Protein AF-A0A1Y3PM89-F1 (afdb_monomer)

Structure (mmCIF, N/CA/C/O backbone):
data_AF-A0A1Y3PM89-F1
#
_entry.id   AF-A0A1Y3PM89-F1
#
loop_
_atom_site.group_PDB
_atom_site.id
_atom_site.type_symbol
_atom_site.label_atom_id
_atom_site.label_alt_id
_atom_site.label_comp_id
_atom_site.label_asym_id
_atom_site.label_entity_id
_atom_site.label_seq_id
_atom_site.pdbx_PDB_ins_code
_atom_site.Cartn_x
_atom_site.Cartn_y
_atom_site.Cartn_z
_atom_site.occupancy
_atom_site.B_iso_or_equiv
_atom_site.auth_seq_id
_atom_site.auth_comp_id
_atom_site.auth_asym_id
_atom_site.auth_atom_id
_atom_site.pdbx_PDB_model_num
ATOM 1 N N . MET A 1 1 ? -5.607 -11.005 -16.676 1.00 76.69 1 MET A N 1
ATOM 2 C CA . MET A 1 1 ? -5.240 -10.895 -15.247 1.00 76.69 1 MET A CA 1
ATOM 3 C C . MET A 1 1 ? -6.189 -11.663 -14.331 1.00 76.69 1 MET A C 1
ATOM 5 O O . MET A 1 1 ? -5.697 -12.441 -13.527 1.00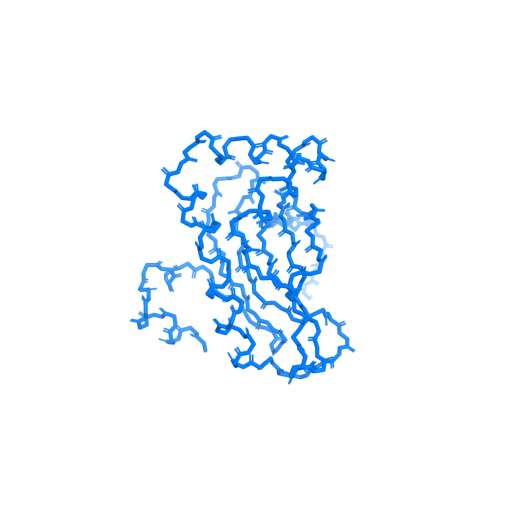 76.69 1 MET A O 1
ATOM 9 N N . GLU A 1 2 ? -7.510 -11.549 -14.489 1.00 82.50 2 GLU A N 1
ATOM 10 C CA . GLU A 1 2 ? -8.493 -12.267 -13.652 1.00 82.50 2 GLU A CA 1
ATOM 11 C C . GLU A 1 2 ? -8.265 -13.790 -13.572 1.00 82.50 2 GLU A C 1
ATOM 13 O O . GLU A 1 2 ? -8.219 -14.355 -12.482 1.00 82.50 2 GLU A O 1
ATOM 18 N N . LYS A 1 3 ? -8.006 -14.455 -14.710 1.00 86.19 3 LYS A N 1
ATOM 19 C CA . LYS A 1 3 ? -7.656 -15.889 -14.740 1.00 86.19 3 LYS A CA 1
ATOM 20 C C . LYS A 1 3 ? -6.451 -16.222 -13.846 1.00 86.19 3 LYS A C 1
ATOM 22 O O . LYS A 1 3 ? -6.480 -17.226 -13.146 1.00 86.19 3 LYS A O 1
ATOM 27 N N . LEU A 1 4 ? -5.417 -15.373 -13.838 1.00 84.94 4 LEU A N 1
ATOM 28 C CA . LEU A 1 4 ? -4.225 -15.564 -13.002 1.00 84.94 4 LEU A CA 1
ATOM 29 C C . LEU A 1 4 ? -4.544 -15.358 -11.519 1.00 84.94 4 LEU A C 1
ATOM 31 O O . LEU A 1 4 ? -4.092 -16.146 -10.694 1.00 84.94 4 LEU A O 1
ATOM 35 N N . LEU A 1 5 ? -5.353 -14.346 -11.183 1.00 86.06 5 LEU A N 1
ATOM 36 C CA . LEU A 1 5 ? -5.814 -14.128 -9.810 1.00 86.06 5 LEU A CA 1
ATOM 37 C C . LEU A 1 5 ? -6.614 -15.333 -9.307 1.00 86.06 5 LEU A C 1
ATOM 39 O O . LEU A 1 5 ? -6.371 -15.805 -8.202 1.00 86.06 5 LEU A O 1
ATOM 43 N N . ARG A 1 6 ? -7.502 -15.886 -10.140 1.00 89.62 6 ARG A N 1
ATOM 44 C CA . ARG A 1 6 ? -8.313 -17.063 -9.802 1.00 89.62 6 ARG A CA 1
ATOM 45 C C . ARG A 1 6 ? -7.470 -18.300 -9.500 1.00 89.62 6 ARG A C 1
ATOM 47 O O . ARG A 1 6 ? -7.853 -19.072 -8.631 1.00 89.62 6 ARG A O 1
ATOM 54 N N . LEU A 1 7 ? -6.325 -18.465 -10.166 1.00 91.06 7 LEU A N 1
ATOM 55 C CA . LEU A 1 7 ? -5.398 -19.572 -9.904 1.00 91.06 7 LEU A CA 1
ATOM 56 C C . LEU A 1 7 ? -4.704 -19.457 -8.541 1.00 91.06 7 LEU A C 1
ATOM 58 O O . LEU A 1 7 ? -4.479 -20.472 -7.892 1.00 91.06 7 LEU A O 1
ATOM 62 N N . VAL A 1 8 ? -4.357 -18.241 -8.107 1.00 88.19 8 VAL A N 1
ATOM 63 C CA . VAL A 1 8 ? -3.572 -18.026 -6.875 1.00 88.19 8 VAL A CA 1
ATOM 64 C C . VAL A 1 8 ? -4.426 -17.670 -5.657 1.00 88.19 8 VAL A C 1
ATOM 66 O O . VAL A 1 8 ? -4.003 -17.881 -4.525 1.00 88.19 8 VAL A O 1
ATOM 69 N N . SER A 1 9 ? -5.619 -17.117 -5.871 1.00 88.75 9 SER A N 1
ATOM 70 C CA . SER A 1 9 ? -6.582 -16.764 -4.830 1.00 88.75 9 SER A CA 1
ATOM 71 C C . SER A 1 9 ? -8.009 -16.779 -5.394 1.00 88.75 9 SER A C 1
ATOM 73 O O . SER A 1 9 ? -8.544 -15.739 -5.794 1.00 88.75 9 SER A O 1
ATOM 75 N N . PRO A 1 10 ? -8.671 -17.951 -5.403 1.00 87.81 10 PRO A N 1
ATOM 76 C CA . PRO A 1 10 ? -10.055 -18.071 -5.856 1.00 87.81 10 PRO A CA 1
ATOM 77 C C . PRO A 1 10 ? -11.020 -17.166 -5.083 1.00 87.81 10 PRO A C 1
ATOM 79 O O . PRO A 1 10 ? -11.990 -16.681 -5.652 1.00 87.81 10 PRO A O 1
ATOM 82 N N . LEU A 1 11 ? -10.756 -16.924 -3.793 1.00 87.25 11 LEU A N 1
ATOM 83 C CA . LEU A 1 11 ? -11.588 -16.058 -2.954 1.00 87.25 11 LEU A CA 1
ATOM 84 C C . LEU A 1 11 ? -11.473 -14.583 -3.347 1.00 87.25 11 LEU A C 1
ATOM 86 O O . LEU A 1 11 ? -12.495 -13.906 -3.411 1.00 87.25 11 LEU A O 1
ATOM 90 N N . ALA A 1 12 ? -10.262 -14.100 -3.645 1.00 84.69 12 ALA A N 1
ATOM 91 C CA . ALA A 1 12 ? -10.070 -12.733 -4.128 1.00 84.69 12 ALA A CA 1
ATOM 92 C C . ALA A 1 12 ? -10.612 -12.559 -5.554 1.00 84.69 12 ALA A C 1
ATOM 94 O O . ALA A 1 12 ? -11.163 -11.518 -5.874 1.00 84.69 12 ALA A O 1
ATOM 95 N N . ALA A 1 13 ? -10.524 -13.594 -6.394 1.00 84.94 13 ALA A N 1
ATOM 96 C CA . ALA A 1 13 ? -11.060 -13.563 -7.755 1.00 84.94 13 ALA A CA 1
ATOM 97 C C . ALA A 1 13 ? -12.595 -13.552 -7.833 1.00 84.94 13 ALA A C 1
ATOM 99 O O . ALA A 1 13 ? -13.136 -13.290 -8.900 1.00 84.94 13 ALA A O 1
ATOM 100 N N . LYS A 1 14 ? -13.294 -13.868 -6.734 1.00 85.81 14 LYS A N 1
ATOM 101 C CA . LYS A 1 14 ? -14.751 -13.679 -6.618 1.00 85.81 14 LYS A CA 1
ATOM 102 C C . LYS A 1 14 ? -15.137 -12.229 -6.314 1.00 85.81 14 LYS A C 1
ATOM 104 O O . LYS A 1 14 ? -16.321 -11.917 -6.329 1.00 85.81 14 LYS A O 1
ATOM 109 N N . GLN A 1 15 ? -14.161 -11.389 -5.980 1.00 86.12 15 GLN A N 1
ATOM 110 C CA . GLN A 1 15 ? -14.362 -9.971 -5.703 1.00 86.12 15 GLN A CA 1
ATOM 111 C C . GLN A 1 15 ? -14.219 -9.151 -6.994 1.00 86.12 15 GLN A C 1
ATOM 113 O O . GLN A 1 15 ? -13.929 -9.703 -8.059 1.00 86.12 15 GLN A O 1
ATOM 118 N N . GLY A 1 16 ? -14.398 -7.832 -6.908 1.00 80.25 16 GLY A N 1
ATOM 119 C CA . GLY A 1 16 ? -14.201 -6.947 -8.054 1.00 80.25 16 GLY A CA 1
ATOM 120 C C . GLY A 1 16 ? -12.731 -6.904 -8.475 1.00 80.25 16 GLY A C 1
ATOM 121 O O . GLY A 1 16 ? -11.850 -6.737 -7.635 1.00 80.25 16 GLY A O 1
ATOM 122 N N . MET A 1 17 ? -12.444 -7.038 -9.773 1.00 84.44 17 MET A N 1
ATOM 123 C CA . MET A 1 17 ? -11.110 -6.798 -10.330 1.00 84.44 17 MET A CA 1
ATOM 124 C C . MET A 1 17 ? -11.197 -5.831 -11.510 1.00 84.44 17 MET A C 1
ATOM 126 O O . MET A 1 17 ? -11.847 -6.128 -12.508 1.00 84.44 17 MET A O 1
ATOM 130 N N . GLY A 1 18 ? -10.477 -4.714 -11.420 1.00 83.38 18 GLY A N 1
ATOM 131 C CA . GLY A 1 18 ? -10.320 -3.742 -12.502 1.00 83.38 18 GLY A CA 1
ATOM 132 C C . GLY A 1 18 ? -8.883 -3.708 -13.017 1.00 83.38 18 GLY A C 1
ATOM 133 O O . GLY A 1 18 ? -7.939 -3.944 -12.265 1.00 83.38 18 GLY A O 1
ATOM 134 N N . SER A 1 19 ? -8.681 -3.418 -14.301 1.00 82.69 19 SER A N 1
ATOM 135 C CA . SER A 1 19 ? -7.352 -3.154 -14.865 1.00 82.69 19 SER A CA 1
ATOM 136 C C . SER A 1 19 ? -7.460 -2.210 -16.055 1.00 82.69 19 SER A C 1
ATOM 138 O O . SER A 1 19 ? -8.362 -2.356 -16.872 1.00 82.69 19 SER A O 1
ATOM 140 N N . ASN A 1 20 ? -6.536 -1.255 -16.153 1.00 71.31 20 ASN A N 1
ATOM 141 C CA . ASN A 1 20 ? -6.560 -0.188 -17.155 1.00 71.31 20 ASN A CA 1
ATOM 142 C C . ASN A 1 20 ? -5.192 0.014 -17.833 1.00 71.31 20 ASN A C 1
ATOM 144 O O . ASN A 1 20 ? -4.717 1.138 -17.945 1.00 71.31 20 ASN A O 1
ATOM 148 N N . GLY A 1 21 ? -4.530 -1.073 -18.255 1.00 73.19 21 GLY A N 1
ATOM 149 C CA . GLY A 1 21 ? -3.237 -1.065 -18.973 1.00 73.19 21 GLY A CA 1
ATOM 150 C C . GLY A 1 21 ? -2.028 -0.652 -18.119 1.00 73.19 21 GLY A C 1
ATOM 151 O O . GLY A 1 21 ? -0.992 -1.310 -18.131 1.00 73.19 21 GLY A O 1
ATOM 152 N N . ILE A 1 22 ? -2.188 0.377 -17.293 1.00 80.88 22 ILE A N 1
ATOM 153 C CA . ILE A 1 22 ? -1.168 0.988 -16.438 1.00 80.88 22 ILE A CA 1
ATOM 154 C C . ILE A 1 22 ? -1.170 0.416 -15.016 1.00 80.88 22 ILE A C 1
ATOM 156 O O . ILE A 1 22 ? -0.257 0.683 -14.234 1.00 80.88 22 ILE A O 1
ATOM 160 N N . GLY A 1 23 ? -2.184 -0.381 -14.681 1.00 86.38 23 GLY A N 1
ATOM 161 C CA . GLY A 1 23 ? -2.356 -0.957 -13.360 1.00 86.38 23 GLY A CA 1
ATOM 162 C C . GLY A 1 23 ? -3.525 -1.927 -13.256 1.00 86.38 23 GLY A C 1
ATOM 163 O O . GLY A 1 23 ? -4.197 -2.267 -14.239 1.00 86.38 23 GLY A O 1
ATOM 164 N N . TYR A 1 24 ? -3.750 -2.392 -12.034 1.00 88.81 24 TYR A N 1
ATOM 165 C CA . TYR A 1 24 ? -4.929 -3.159 -11.660 1.00 88.81 24 TYR A CA 1
ATOM 166 C C . TYR A 1 24 ? -5.326 -2.873 -10.211 1.00 88.81 24 TYR A C 1
ATOM 168 O O . TYR A 1 24 ? -4.489 -2.496 -9.386 1.00 88.81 24 TYR A O 1
ATOM 176 N N . PHE A 1 25 ? -6.593 -3.138 -9.913 1.00 89.94 25 PHE A N 1
ATOM 177 C CA . PHE A 1 25 ? -7.200 -3.028 -8.596 1.00 89.94 25 PHE A CA 1
ATOM 178 C C . PHE A 1 25 ? -7.993 -4.293 -8.286 1.00 89.94 25 PHE A C 1
ATOM 180 O O . PHE A 1 25 ? -8.556 -4.924 -9.182 1.00 89.94 25 PHE A O 1
ATOM 187 N N . VAL A 1 26 ? -8.019 -4.662 -7.013 1.00 90.56 26 VAL A N 1
ATOM 188 C CA . VAL A 1 26 ? -8.929 -5.655 -6.452 1.00 90.56 26 VAL A CA 1
ATOM 189 C C . VAL A 1 26 ? -9.782 -4.928 -5.420 1.00 90.56 26 VAL A C 1
ATOM 191 O O . VAL A 1 26 ? -9.240 -4.362 -4.468 1.00 90.56 26 VAL A O 1
ATOM 194 N N . SER A 1 27 ? -11.090 -4.929 -5.639 1.00 90.44 27 SER A N 1
ATOM 195 C CA . SER A 1 27 ? -12.085 -4.247 -4.817 1.00 90.44 27 SER A CA 1
ATOM 196 C C . SER A 1 27 ? -12.850 -5.262 -3.985 1.00 90.44 27 SER A C 1
ATOM 198 O O . SER A 1 27 ? -13.256 -6.307 -4.487 1.00 90.44 27 SER A O 1
ATOM 200 N N . PHE A 1 28 ? -13.043 -4.949 -2.712 1.00 89.56 28 PHE A N 1
ATOM 201 C CA . PHE A 1 28 ? -13.710 -5.776 -1.720 1.00 89.56 28 PHE A CA 1
ATOM 202 C C . PHE A 1 28 ? -14.970 -5.046 -1.24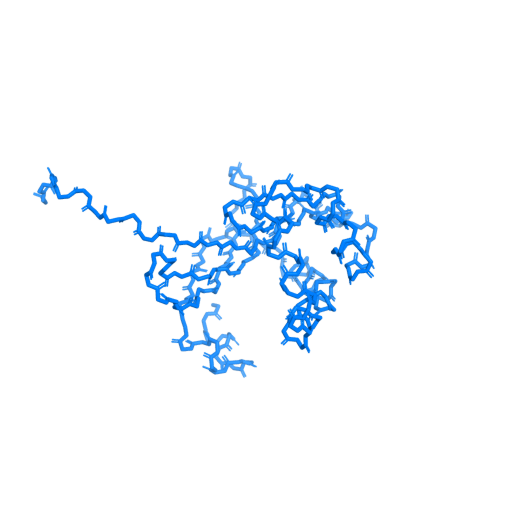7 1.00 89.56 28 PHE A C 1
ATOM 204 O O . PHE A 1 28 ? -14.829 -3.964 -0.668 1.00 89.56 28 PHE A O 1
ATOM 211 N N . PRO A 1 29 ? -16.168 -5.626 -1.447 1.00 89.50 29 PRO A N 1
ATOM 212 C CA . PRO A 1 29 ? -17.414 -5.022 -1.000 1.00 89.50 29 PRO A CA 1
ATOM 213 C C . PRO A 1 29 ? -17.419 -4.768 0.507 1.00 89.50 29 PRO A C 1
ATOM 215 O O . PRO A 1 29 ? -16.941 -5.587 1.301 1.00 89.50 29 PRO A O 1
ATOM 218 N N . PHE A 1 30 ? -18.000 -3.645 0.902 1.00 88.62 30 PHE A N 1
ATOM 219 C CA . PHE A 1 30 ? -18.173 -3.228 2.282 1.00 88.62 30 PHE A CA 1
ATOM 220 C C . PHE A 1 30 ? -19.535 -2.541 2.456 1.00 88.62 30 PHE A C 1
ATOM 222 O O . PHE A 1 30 ? -20.038 -1.941 1.511 1.00 88.62 30 PHE A O 1
ATOM 229 N N . PRO A 1 31 ? -20.164 -2.605 3.642 1.00 89.69 31 PRO A N 1
ATOM 230 C CA . PRO A 1 31 ? -21.405 -1.876 3.868 1.00 89.69 31 PRO A CA 1
ATOM 231 C C . PRO A 1 31 ? -21.277 -0.368 3.605 1.00 89.69 31 PRO A C 1
ATOM 233 O O . PRO A 1 31 ? -20.264 0.259 3.936 1.00 89.69 31 PRO A O 1
ATOM 236 N N . SER A 1 32 ? -22.347 0.211 3.063 1.00 82.44 32 SER A N 1
ATOM 237 C CA . SER A 1 32 ? -22.540 1.660 2.952 1.00 82.44 32 SER A CA 1
ATOM 238 C C . SER A 1 32 ? -22.264 2.359 4.302 1.00 82.44 32 SER A C 1
ATOM 240 O O . SER A 1 32 ? -22.579 1.785 5.355 1.00 82.44 32 SER A O 1
ATOM 242 N N . PRO A 1 33 ? -21.646 3.561 4.322 1.00 84.62 33 PRO A N 1
ATOM 243 C CA . PRO A 1 33 ? -21.371 4.462 3.189 1.00 84.62 33 PRO A CA 1
ATOM 244 C C . PRO A 1 33 ? -20.013 4.256 2.496 1.00 84.62 33 PRO A C 1
ATOM 246 O O . PRO A 1 33 ? -19.559 5.141 1.784 1.00 84.62 33 PRO A O 1
ATOM 249 N N . ILE A 1 34 ? -19.309 3.151 2.761 1.00 84.38 34 ILE A N 1
ATOM 250 C CA . ILE A 1 34 ? -17.963 2.933 2.201 1.00 84.38 34 ILE A CA 1
ATOM 251 C C . ILE A 1 34 ? -18.021 2.208 0.857 1.00 84.38 34 ILE A C 1
ATOM 253 O O . ILE A 1 34 ? -17.148 2.443 0.036 1.00 84.38 34 ILE A O 1
ATOM 257 N N . ASP A 1 35 ? -19.020 1.342 0.664 1.00 86.69 35 ASP A N 1
ATOM 258 C CA . ASP A 1 35 ? -19.298 0.505 -0.515 1.00 86.69 35 ASP A CA 1
ATOM 259 C C . ASP A 1 35 ? -18.184 -0.469 -0.912 1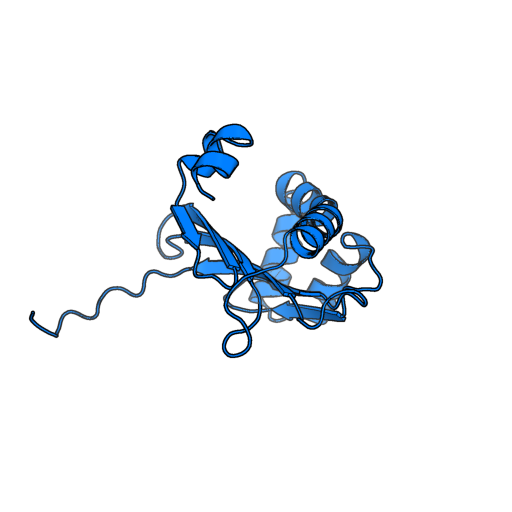.00 86.69 35 ASP A C 1
ATOM 261 O O . ASP A 1 35 ? -18.427 -1.674 -1.000 1.00 86.69 35 ASP A O 1
ATOM 265 N N . ASN A 1 36 ? -16.950 -0.002 -1.108 1.00 89.38 36 ASN A N 1
ATOM 266 C CA . ASN A 1 36 ? -15.803 -0.838 -1.422 1.00 89.38 36 ASN A CA 1
ATOM 267 C C . ASN A 1 36 ? -14.512 -0.359 -0.744 1.00 89.38 36 ASN A C 1
ATOM 269 O O . ASN A 1 36 ? -14.222 0.828 -0.607 1.00 89.38 36 ASN A O 1
ATOM 273 N N . TYR A 1 37 ? -13.664 -1.322 -0.393 1.00 91.44 37 TYR A N 1
ATOM 274 C CA . TYR A 1 37 ? -12.235 -1.084 -0.206 1.00 91.44 37 TYR A CA 1
ATOM 275 C C . TYR A 1 37 ? -11.480 -1.599 -1.418 1.00 91.44 37 TYR A C 1
ATOM 277 O O . TYR A 1 37 ? -11.648 -2.756 -1.797 1.00 91.44 37 TYR A O 1
ATOM 285 N N . ALA A 1 38 ? -10.594 -0.791 -1.982 1.00 92.19 38 ALA A N 1
ATOM 286 C CA . ALA A 1 38 ? -9.799 -1.182 -3.134 1.00 92.19 38 ALA A CA 1
ATOM 287 C C . ALA A 1 38 ? -8.311 -1.234 -2.793 1.00 92.19 38 ALA A C 1
ATOM 289 O O . ALA A 1 38 ? -7.776 -0.409 -2.048 1.00 92.19 38 ALA A O 1
ATOM 290 N N . ASN A 1 39 ? -7.623 -2.222 -3.365 1.00 93.38 39 ASN A N 1
ATOM 291 C CA . ASN A 1 39 ? -6.173 -2.291 -3.362 1.00 93.38 39 ASN A CA 1
ATOM 292 C C . ASN A 1 39 ? -5.630 -2.480 -4.771 1.00 93.38 39 ASN A C 1
ATOM 294 O O . ASN A 1 39 ? -6.089 -3.358 -5.496 1.00 93.38 39 ASN A O 1
ATOM 298 N N . GLY A 1 40 ? -4.613 -1.713 -5.143 1.00 92.19 40 GLY A N 1
ATOM 299 C CA . GLY A 1 40 ? -4.061 -1.799 -6.485 1.00 92.19 40 GLY A CA 1
ATOM 300 C C . GLY A 1 40 ? -2.599 -1.435 -6.592 1.00 92.19 40 GLY A C 1
ATOM 301 O O . GLY A 1 40 ? -1.981 -0.904 -5.666 1.00 92.19 40 GLY A O 1
ATOM 302 N N . ILE A 1 41 ? -2.045 -1.746 -7.756 1.00 92.94 41 ILE A N 1
ATOM 303 C CA . ILE A 1 41 ? -0.748 -1.248 -8.197 1.00 92.94 41 ILE A CA 1
ATOM 304 C C . ILE A 1 41 ? -0.966 -0.575 -9.541 1.00 92.94 41 ILE A C 1
ATOM 306 O O . ILE A 1 41 ? -1.528 -1.181 -10.452 1.00 92.94 41 ILE A O 1
ATOM 310 N N . THR A 1 42 ? -0.507 0.665 -9.656 1.00 91.56 42 THR A N 1
ATOM 311 C CA . THR A 1 42 ? -0.655 1.470 -10.866 1.00 91.56 42 THR A CA 1
ATOM 312 C C . THR A 1 42 ? 0.588 2.301 -11.123 1.00 91.56 42 THR A C 1
ATOM 314 O O . THR A 1 42 ? 1.297 2.697 -10.197 1.00 91.56 42 THR A O 1
ATOM 317 N N . ILE A 1 43 ? 0.838 2.603 -12.386 1.00 88.38 43 ILE A N 1
ATOM 318 C CA . ILE A 1 43 ? 1.681 3.726 -12.786 1.00 88.38 43 ILE A CA 1
ATOM 319 C C . ILE A 1 43 ? 0.785 4.979 -12.769 1.00 88.38 43 ILE A C 1
ATOM 321 O O . ILE A 1 43 ? -0.396 4.866 -13.112 1.00 88.38 43 ILE A O 1
ATOM 325 N N . PRO A 1 44 ? 1.268 6.154 -12.325 1.00 79.62 44 PRO A N 1
ATOM 326 C CA . PRO A 1 44 ? 0.514 7.397 -12.457 1.00 79.62 44 PRO A CA 1
ATOM 327 C C . PRO A 1 44 ? 0.044 7.632 -13.911 1.00 79.62 44 PRO A C 1
ATOM 329 O O . PRO A 1 44 ? 0.792 7.313 -14.842 1.00 79.62 44 PRO A O 1
ATOM 332 N N . PRO A 1 45 ? -1.177 8.157 -14.132 1.00 70.75 45 PRO A N 1
ATOM 333 C CA . PRO A 1 45 ? -1.708 8.402 -15.473 1.00 70.75 45 PRO A CA 1
ATOM 334 C C . PRO A 1 45 ? -0.813 9.314 -16.326 1.00 70.75 45 PRO A C 1
ATOM 336 O O . PRO A 1 45 ? -0.111 10.177 -15.805 1.00 70.75 45 PRO A O 1
ATOM 339 N N . GLY A 1 46 ? -0.877 9.149 -17.653 1.00 65.94 46 GLY A N 1
ATOM 340 C CA . GLY A 1 46 ? -0.212 10.032 -18.622 1.00 65.94 46 GLY A CA 1
ATOM 341 C C . GLY A 1 46 ? 1.171 9.582 -19.103 1.00 65.9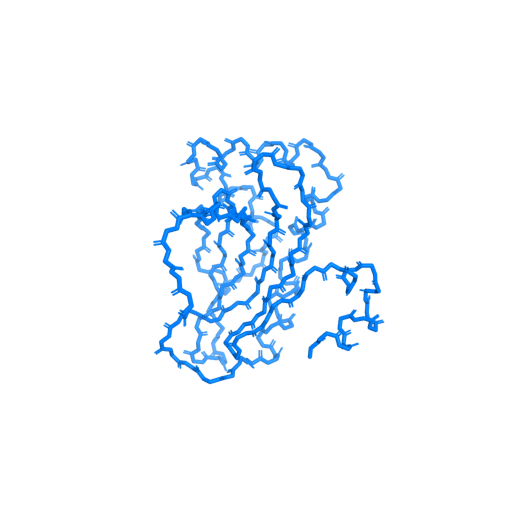4 46 GLY A C 1
ATOM 342 O O . GLY A 1 46 ? 1.834 10.338 -19.806 1.00 65.94 46 GLY A O 1
ATOM 343 N N . SER A 1 47 ? 1.634 8.378 -18.738 1.00 59.94 47 SER A N 1
ATOM 344 C CA . SER A 1 47 ? 3.031 7.974 -18.993 1.00 59.94 47 SER A CA 1
ATOM 345 C C . SER A 1 47 ? 3.242 6.637 -19.719 1.00 59.94 47 SER A C 1
ATOM 347 O O . SER A 1 47 ? 4.377 6.370 -20.111 1.00 59.94 47 SER A O 1
ATOM 349 N N . VAL A 1 48 ? 2.222 5.780 -19.901 1.00 64.69 48 VAL A N 1
ATOM 350 C CA . VAL A 1 48 ? 2.433 4.377 -20.334 1.00 64.69 48 VAL A CA 1
ATOM 351 C C . VAL A 1 48 ? 1.227 3.685 -20.981 1.00 64.69 48 VAL A C 1
ATOM 353 O O . VAL A 1 48 ? 0.083 4.039 -20.719 1.00 64.69 48 VAL A O 1
ATOM 356 N N . LEU A 1 49 ? 1.517 2.627 -21.755 1.00 64.75 49 LEU A N 1
ATOM 357 C CA . LEU A 1 49 ? 0.542 1.666 -22.297 1.00 64.75 49 LEU A CA 1
ATOM 358 C C . LEU A 1 49 ? 0.451 0.359 -21.473 1.00 64.75 49 LEU A C 1
ATOM 360 O O . LEU A 1 49 ? -0.632 -0.215 -21.387 1.00 64.75 49 LEU A O 1
ATOM 364 N N . PHE A 1 50 ? 1.553 -0.106 -20.855 1.00 72.88 50 PHE A N 1
ATOM 365 C CA . PHE A 1 50 ? 1.613 -1.379 -20.109 1.00 72.88 50 PHE A CA 1
ATOM 366 C C . PHE A 1 50 ? 2.547 -1.312 -18.885 1.00 72.88 50 PHE A C 1
ATOM 368 O O . PHE A 1 50 ? 3.612 -0.700 -18.955 1.00 72.88 50 PHE A O 1
ATOM 375 N N . PHE A 1 51 ? 2.180 -1.973 -17.779 1.00 77.62 51 PHE A N 1
ATOM 376 C CA . PHE A 1 51 ? 3.010 -2.079 -16.567 1.00 77.62 51 PHE A CA 1
ATOM 377 C C . PHE A 1 51 ? 4.045 -3.221 -16.631 1.00 77.62 51 PHE A C 1
ATOM 379 O O . PHE A 1 51 ? 3.830 -4.253 -17.269 1.00 77.62 51 PHE A O 1
ATOM 386 N N . GLU A 1 52 ? 5.164 -3.086 -15.909 1.00 87.50 52 GLU A N 1
ATOM 387 C CA . GLU A 1 52 ? 6.238 -4.088 -15.906 1.00 87.50 52 GLU A CA 1
ATOM 388 C C . GLU A 1 52 ? 6.043 -5.141 -14.803 1.00 87.50 52 GLU A C 1
ATOM 390 O O . GLU A 1 52 ? 6.075 -4.861 -13.601 1.00 87.50 52 GLU A O 1
ATOM 395 N N . THR A 1 53 ? 5.918 -6.408 -15.206 1.00 88.00 53 THR A N 1
ATOM 396 C CA . THR A 1 53 ? 5.732 -7.538 -14.274 1.00 88.00 53 THR A CA 1
ATOM 397 C C . THR A 1 53 ? 6.860 -7.687 -13.229 1.00 88.00 53 THR A C 1
ATOM 399 O O . THR A 1 53 ? 6.552 -7.995 -12.073 1.00 88.00 53 THR A O 1
ATOM 402 N N . PRO A 1 54 ? 8.158 -7.484 -13.548 1.00 91.62 54 PRO A N 1
ATOM 403 C CA . PRO A 1 54 ? 9.223 -7.560 -12.541 1.00 91.62 54 PRO A CA 1
ATOM 404 C C . PRO A 1 54 ? 9.092 -6.514 -11.426 1.00 91.62 54 PRO A C 1
ATOM 406 O O . PRO A 1 54 ? 9.331 -6.832 -10.256 1.00 91.62 54 PRO A O 1
ATOM 409 N N . VAL A 1 55 ? 8.672 -5.290 -11.767 1.00 92.44 55 VAL A N 1
ATOM 410 C CA . VAL A 1 55 ? 8.444 -4.220 -10.787 1.00 92.44 55 VAL A CA 1
ATOM 411 C C . VAL A 1 55 ? 7.293 -4.601 -9.865 1.00 92.44 55 VAL A C 1
ATOM 413 O O . VAL A 1 55 ? 7.447 -4.595 -8.646 1.00 92.44 55 VAL A O 1
ATOM 416 N N . HIS A 1 56 ? 6.180 -5.054 -10.442 1.00 90.00 56 HIS A N 1
ATOM 417 C CA . HIS A 1 56 ? 5.018 -5.527 -9.695 1.00 90.00 56 HIS A CA 1
ATOM 418 C C . HIS A 1 56 ? 5.369 -6.594 -8.647 1.00 90.00 56 HIS A C 1
ATOM 420 O O . HIS A 1 56 ? 5.050 -6.443 -7.466 1.00 90.00 56 HIS A O 1
ATOM 426 N N . ARG A 1 57 ? 6.094 -7.644 -9.053 1.00 92.06 57 ARG A N 1
ATOM 427 C CA . ARG A 1 57 ? 6.535 -8.716 -8.143 1.00 92.06 57 ARG A CA 1
ATOM 428 C C . ARG A 1 57 ? 7.414 -8.185 -7.014 1.00 92.06 57 ARG A C 1
ATOM 430 O O . ARG A 1 57 ? 7.364 -8.701 -5.898 1.00 92.06 57 ARG A O 1
ATOM 437 N N . SER A 1 58 ? 8.231 -7.178 -7.305 1.00 95.50 58 SER A N 1
ATOM 438 C CA . SER A 1 58 ? 9.122 -6.560 -6.324 1.00 95.50 58 SER A CA 1
ATOM 439 C C . SER A 1 58 ? 8.329 -5.748 -5.300 1.00 95.50 58 SER A C 1
ATOM 441 O O . SER A 1 58 ? 8.537 -5.930 -4.100 1.00 95.50 58 SER A O 1
ATOM 443 N N . ILE A 1 59 ? 7.355 -4.954 -5.757 1.00 95.81 59 ILE A N 1
ATOM 444 C CA . ILE A 1 59 ? 6.441 -4.193 -4.893 1.00 95.81 59 ILE A CA 1
ATOM 445 C C . ILE A 1 59 ? 5.654 -5.146 -3.997 1.00 95.81 59 ILE A C 1
ATOM 447 O O . ILE A 1 59 ? 5.668 -4.985 -2.779 1.00 95.81 59 ILE A O 1
ATOM 451 N N . ALA A 1 60 ? 5.042 -6.186 -4.574 1.00 93.38 60 ALA A N 1
ATOM 452 C CA . ALA A 1 60 ? 4.252 -7.169 -3.836 1.00 93.38 60 ALA A CA 1
ATOM 453 C C . ALA A 1 60 ? 5.048 -7.811 -2.685 1.00 93.38 60 ALA A C 1
ATOM 455 O O . ALA A 1 60 ? 4.540 -7.936 -1.573 1.00 93.38 60 ALA A O 1
ATOM 456 N N . ARG A 1 61 ? 6.322 -8.161 -2.914 1.00 95.75 61 ARG A N 1
ATOM 457 C CA . ARG A 1 61 ? 7.204 -8.681 -1.855 1.00 95.75 61 ARG A CA 1
ATOM 458 C C . ARG A 1 61 ? 7.510 -7.636 -0.784 1.00 95.75 61 ARG A C 1
ATOM 460 O O . ARG A 1 61 ? 7.507 -7.973 0.395 1.00 95.75 61 ARG A O 1
ATOM 467 N N . SER A 1 62 ? 7.774 -6.390 -1.177 1.00 97.19 62 SER A N 1
ATOM 468 C CA . SER A 1 62 ? 8.101 -5.311 -0.239 1.00 97.19 62 SER A CA 1
ATOM 469 C C . SER A 1 62 ? 6.924 -4.915 0.656 1.00 97.19 62 SER A C 1
ATOM 471 O O . SER A 1 62 ? 7.144 -4.604 1.824 1.00 97.19 62 SER A O 1
ATOM 473 N N . ILE A 1 63 ? 5.690 -4.940 0.143 1.00 97.12 63 ILE A N 1
ATOM 474 C CA . ILE A 1 63 ? 4.487 -4.535 0.894 1.00 97.12 63 ILE A CA 1
ATOM 475 C C . ILE A 1 63 ? 3.862 -5.672 1.708 1.00 97.12 63 ILE A C 1
ATOM 477 O O . ILE A 1 63 ? 3.083 -5.415 2.624 1.00 97.12 63 ILE A O 1
ATOM 481 N N . LEU A 1 64 ? 4.185 -6.934 1.409 1.00 96.50 64 LEU A N 1
ATOM 482 C CA . LEU A 1 64 ? 3.560 -8.087 2.060 1.00 96.50 64 LEU A CA 1
ATOM 483 C C . LEU A 1 64 ? 3.636 -8.052 3.602 1.00 96.50 64 LEU A C 1
ATOM 485 O O . LEU A 1 64 ? 2.609 -8.308 4.234 1.00 96.50 64 LEU A O 1
ATOM 489 N N . PRO A 1 65 ? 4.766 -7.696 4.251 1.00 98.25 65 PRO A N 1
ATOM 490 C CA . PRO A 1 65 ? 4.815 -7.616 5.713 1.00 98.25 65 PRO A CA 1
ATOM 491 C C . PRO A 1 65 ? 3.847 -6.578 6.293 1.00 98.25 65 PRO A C 1
ATOM 493 O O . PRO A 1 65 ? 3.278 -6.802 7.363 1.00 98.25 65 PRO A O 1
ATOM 496 N N . PHE A 1 66 ? 3.624 -5.469 5.580 1.00 98.19 66 PHE A N 1
ATOM 497 C CA . PHE A 1 66 ? 2.643 -4.457 5.963 1.00 98.19 66 PHE A CA 1
ATOM 498 C C . PHE A 1 66 ? 1.220 -5.027 5.940 1.00 98.19 66 PHE A C 1
ATOM 500 O O . PHE A 1 66 ? 0.533 -4.967 6.961 1.00 98.19 66 PHE A O 1
ATOM 507 N N . TYR A 1 67 ? 0.810 -5.674 4.846 1.00 96.56 67 TYR A N 1
ATOM 508 C CA . TYR A 1 67 ? -0.521 -6.289 4.759 1.00 96.56 67 TYR A CA 1
ATOM 509 C C . TYR A 1 67 ? -0.719 -7.434 5.751 1.00 96.56 67 TYR A C 1
ATOM 511 O O . TYR A 1 67 ? -1.792 -7.560 6.337 1.00 96.56 67 TYR A O 1
ATOM 519 N N . LEU A 1 68 ? 0.315 -8.237 6.012 1.00 97.75 68 LEU A N 1
ATOM 520 C CA . LEU A 1 68 ? 0.257 -9.274 7.042 1.00 97.75 68 LEU A CA 1
ATOM 521 C C . LEU A 1 68 ? 0.041 -8.677 8.435 1.00 97.75 68 LEU A C 1
ATOM 523 O O . LEU A 1 68 ? -0.747 -9.217 9.213 1.00 97.75 68 LEU A O 1
ATOM 527 N N . LYS A 1 69 ? 0.714 -7.565 8.760 1.00 98.25 69 LYS A N 1
ATOM 528 C CA . LYS A 1 69 ? 0.520 -6.869 10.037 1.00 98.25 69 LYS A CA 1
ATOM 529 C C . LYS A 1 69 ? -0.880 -6.268 10.132 1.00 98.25 69 LYS A C 1
ATOM 531 O O . LYS A 1 69 ? -1.514 -6.420 11.173 1.00 98.25 69 LYS A O 1
ATOM 536 N N . LEU A 1 70 ? -1.357 -5.644 9.055 1.00 96.94 70 LEU A N 1
ATOM 537 C CA . LEU A 1 70 ? -2.696 -5.066 8.965 1.00 96.94 70 LEU A CA 1
ATOM 538 C C . LEU A 1 70 ? -3.784 -6.126 9.189 1.00 96.94 70 LEU A C 1
ATOM 540 O O . LEU A 1 70 ? -4.672 -5.922 10.009 1.00 96.94 70 LEU A O 1
ATOM 544 N N . ALA A 1 71 ? -3.672 -7.280 8.527 1.00 95.56 71 ALA A N 1
ATOM 545 C CA . ALA A 1 71 ? -4.660 -8.354 8.611 1.00 95.56 71 ALA A CA 1
ATOM 546 C C . ALA A 1 71 ? -4.658 -9.090 9.962 1.00 95.56 71 ALA A C 1
ATOM 548 O O . ALA A 1 71 ? -5.707 -9.513 10.437 1.00 95.56 71 ALA A O 1
ATOM 549 N N . LYS A 1 72 ? -3.486 -9.274 10.585 1.00 98.00 72 LYS A N 1
ATOM 550 C CA . LYS A 1 72 ? -3.340 -10.117 11.788 1.00 98.00 72 LYS A CA 1
ATOM 551 C C . LYS A 1 72 ? -3.350 -9.348 13.109 1.00 98.00 72 LYS A C 1
ATOM 553 O O . LYS A 1 72 ? -3.359 -9.975 14.164 1.00 98.00 72 LYS A O 1
ATOM 558 N N . ASN A 1 73 ? -3.288 -8.016 13.094 1.00 98.31 73 ASN A N 1
ATOM 559 C CA . ASN A 1 73 ? -3.189 -7.215 14.313 1.00 98.31 73 ASN A CA 1
ATOM 560 C C . ASN A 1 73 ? -4.218 -6.076 14.325 1.00 98.31 73 ASN A C 1
ATOM 562 O O . ASN A 1 73 ? -3.993 -4.997 13.779 1.00 98.31 73 ASN A O 1
ATOM 566 N N . THR A 1 74 ? -5.328 -6.303 15.028 1.00 97.75 74 THR A N 1
ATOM 567 C CA . THR A 1 74 ? -6.440 -5.348 15.135 1.00 97.75 74 THR A CA 1
ATOM 568 C C . THR A 1 74 ? -6.036 -4.021 15.779 1.00 97.75 74 THR A C 1
ATOM 570 O O . THR A 1 74 ? -6.545 -2.975 15.386 1.00 97.75 74 THR A O 1
ATOM 573 N N . SER A 1 75 ? -5.116 -4.027 16.750 1.00 98.12 75 SER A N 1
ATOM 574 C CA . SER A 1 75 ? -4.630 -2.789 17.380 1.00 98.12 75 SER A CA 1
ATOM 575 C C . SER A 1 75 ? -3.841 -1.935 16.386 1.00 98.12 75 SER A C 1
ATOM 577 O O . SER A 1 75 ? -4.106 -0.742 16.258 1.00 98.12 75 SER A O 1
ATOM 579 N N . PHE A 1 76 ? -2.942 -2.553 15.616 1.00 98.38 76 PHE A N 1
ATOM 580 C CA . PHE A 1 76 ? -2.215 -1.886 14.539 1.00 98.38 76 PHE A CA 1
ATOM 581 C C . PHE A 1 76 ? -3.174 -1.317 13.488 1.00 98.38 76 PHE A C 1
ATOM 583 O O . PHE A 1 76 ? -3.062 -0.143 13.145 1.00 98.38 76 PHE A O 1
ATOM 590 N N . ALA A 1 77 ? -4.146 -2.114 13.030 1.00 97.81 77 ALA A N 1
ATOM 591 C CA . ALA A 1 77 ? -5.141 -1.673 12.056 1.00 97.81 77 ALA A CA 1
ATOM 592 C C . ALA A 1 77 ? -5.942 -0.461 12.559 1.00 97.81 77 ALA A C 1
ATOM 594 O O . ALA A 1 77 ? -6.096 0.520 11.835 1.00 97.81 77 ALA A O 1
ATOM 595 N N . ARG A 1 78 ? -6.383 -0.482 13.824 1.00 97.94 78 ARG A N 1
ATOM 596 C CA . ARG A 1 78 ? -7.081 0.647 14.458 1.00 97.94 78 ARG A CA 1
ATOM 597 C C . ARG A 1 78 ? -6.208 1.894 14.552 1.00 97.94 78 ARG A C 1
ATOM 599 O O . ARG A 1 78 ? -6.677 2.977 14.218 1.00 97.94 78 ARG A O 1
ATOM 606 N N . HIS A 1 79 ? -4.954 1.763 14.981 1.00 98.19 79 HIS A N 1
ATOM 607 C CA . HIS A 1 79 ? -4.040 2.904 15.059 1.00 98.19 79 HIS A CA 1
ATOM 608 C C . HIS A 1 79 ? -3.763 3.512 13.686 1.00 98.19 79 HIS A C 1
ATOM 610 O O . HIS A 1 79 ? -3.759 4.735 13.559 1.00 98.19 79 HIS A O 1
ATOM 616 N N . LEU A 1 80 ? -3.582 2.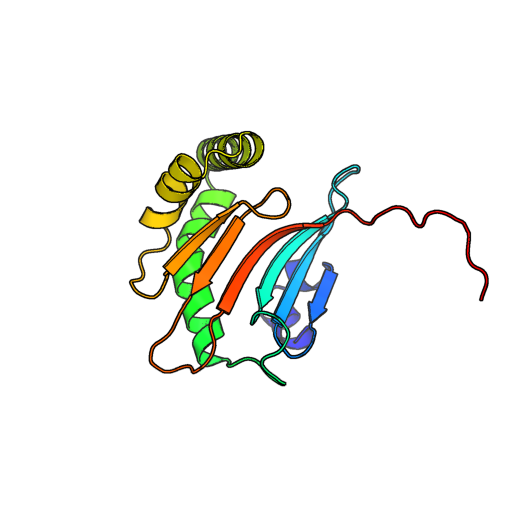676 12.662 1.00 98.25 80 LEU A N 1
ATOM 617 C CA . LEU A 1 80 ? -3.400 3.143 11.296 1.00 98.25 80 LEU A CA 1
ATOM 618 C C . LEU A 1 80 ? -4.647 3.873 10.785 1.00 98.25 80 LEU A C 1
ATOM 620 O O . LEU A 1 80 ? -4.527 4.996 10.308 1.00 98.25 80 LEU A O 1
ATOM 624 N N . ALA A 1 81 ? -5.834 3.285 10.952 1.00 96.38 81 ALA A N 1
ATOM 625 C CA . ALA A 1 81 ? -7.092 3.898 10.530 1.00 96.38 81 ALA A CA 1
ATOM 626 C C . ALA A 1 81 ? -7.335 5.252 11.218 1.00 96.38 81 ALA A C 1
ATOM 628 O O . ALA A 1 81 ? -7.693 6.226 10.563 1.00 96.38 81 ALA A O 1
ATOM 629 N N . LEU A 1 82 ? -7.072 5.346 12.526 1.00 97.81 82 LEU A N 1
ATOM 630 C CA . LEU A 1 82 ? -7.177 6.601 13.275 1.00 97.81 82 LEU A CA 1
ATOM 631 C C . LEU A 1 82 ? -6.150 7.645 12.823 1.00 97.81 82 LEU A C 1
ATOM 633 O O . LEU A 1 82 ? -6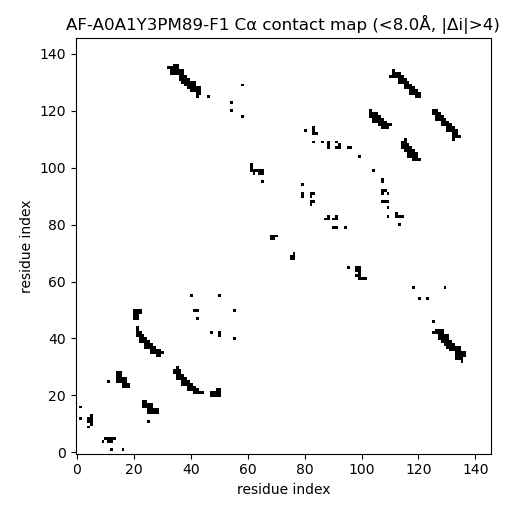.449 8.838 12.826 1.00 97.81 82 LEU A O 1
ATOM 637 N N . ALA A 1 83 ? -4.932 7.227 12.473 1.00 98.12 83 ALA A N 1
ATOM 638 C CA . ALA A 1 83 ? -3.912 8.134 11.956 1.00 98.12 83 ALA A CA 1
ATOM 639 C C . ALA A 1 83 ? -4.306 8.692 10.581 1.00 98.12 83 ALA A C 1
ATOM 641 O O . ALA A 1 83 ? -4.167 9.897 10.373 1.00 98.12 83 ALA A O 1
ATOM 642 N N . ILE A 1 84 ? -4.846 7.843 9.700 1.00 97.50 84 ILE A N 1
ATOM 643 C CA . ILE A 1 84 ? -5.391 8.222 8.388 1.00 97.50 84 ILE A CA 1
ATOM 644 C C . ILE A 1 84 ? -6.541 9.216 8.561 1.00 97.50 84 ILE A C 1
ATOM 646 O O . ILE A 1 84 ? -6.450 10.337 8.073 1.00 97.50 84 ILE A O 1
ATOM 650 N N . GLN A 1 85 ? -7.558 8.862 9.354 1.00 95.44 85 GLN A N 1
ATOM 651 C CA . GLN A 1 85 ? -8.735 9.705 9.599 1.00 95.44 85 GLN A CA 1
ATOM 652 C C . GLN A 1 85 ? -8.373 11.092 10.155 1.00 95.44 85 GLN A C 1
ATOM 654 O O . GLN A 1 85 ? -9.058 12.074 9.892 1.00 95.44 85 GLN A O 1
ATOM 659 N N . LYS A 1 86 ? -7.298 11.186 10.947 1.00 97.19 86 LYS A N 1
ATOM 660 C CA . LYS A 1 86 ? -6.827 12.447 11.542 1.00 97.19 86 LYS A CA 1
ATOM 661 C C . LYS A 1 86 ? -5.798 13.189 10.681 1.00 97.19 86 LYS A C 1
ATOM 663 O O . LYS A 1 86 ? -5.204 14.143 11.179 1.00 97.19 86 LYS A O 1
ATOM 668 N N . GLY A 1 87 ? -5.510 12.731 9.461 1.00 97.06 87 GLY A N 1
ATOM 669 C CA . GLY A 1 87 ? -4.508 13.344 8.580 1.00 97.06 87 GLY A CA 1
ATOM 670 C C . GLY A 1 87 ? -3.083 13.325 9.148 1.00 97.06 87 GLY A C 1
ATOM 671 O O . GLY A 1 87 ? -2.259 14.176 8.819 1.00 97.06 87 GLY A O 1
ATOM 672 N N . LYS A 1 88 ? -2.762 12.387 10.050 1.00 97.88 88 LYS A N 1
ATOM 673 C CA . LYS A 1 88 ? -1.464 12.335 10.742 1.00 97.88 88 LYS A CA 1
ATOM 674 C C . LYS A 1 88 ? -0.410 11.625 9.893 1.00 97.88 88 LYS A C 1
ATOM 676 O O . LYS A 1 88 ? 0.036 10.531 10.246 1.00 97.88 88 LYS A O 1
ATOM 681 N N . THR A 1 89 ? 0.039 12.260 8.813 1.00 97.12 89 THR A N 1
ATOM 682 C CA . THR A 1 89 ? 1.001 11.686 7.850 1.00 97.12 89 THR A CA 1
ATOM 683 C C . THR A 1 89 ? 2.272 11.153 8.513 1.00 97.12 89 THR A C 1
ATOM 685 O O . THR A 1 89 ? 2.711 10.049 8.201 1.00 97.12 89 THR A O 1
ATOM 688 N N . ALA A 1 90 ? 2.830 11.867 9.497 1.00 97.62 90 ALA A N 1
ATOM 689 C CA . ALA A 1 90 ? 4.008 11.401 10.232 1.00 97.62 90 ALA A CA 1
ATOM 690 C C . ALA A 1 90 ? 3.754 10.085 10.994 1.00 97.62 90 ALA A C 1
ATOM 692 O O . ALA A 1 90 ? 4.600 9.192 10.987 1.00 97.62 90 ALA A O 1
ATOM 693 N N . ALA A 1 91 ? 2.575 9.935 11.608 1.00 98.12 91 ALA A N 1
ATOM 694 C CA . ALA A 1 91 ? 2.200 8.712 12.316 1.00 98.12 91 ALA A CA 1
ATOM 695 C C . ALA A 1 91 ? 1.962 7.549 11.339 1.00 98.12 91 ALA A C 1
ATOM 697 O O . ALA A 1 91 ? 2.432 6.439 11.581 1.00 98.12 91 ALA A O 1
ATOM 698 N N . VAL A 1 92 ? 1.298 7.805 10.206 1.00 98.38 92 VAL A N 1
ATOM 699 C CA . VAL A 1 92 ? 1.132 6.814 9.127 1.00 98.38 92 VAL A CA 1
ATOM 700 C C . VAL A 1 92 ? 2.495 6.341 8.618 1.00 98.38 92 VAL A C 1
ATOM 702 O O . VAL A 1 92 ? 2.744 5.137 8.534 1.00 98.38 92 VAL A O 1
ATOM 705 N N . HIS A 1 93 ? 3.416 7.273 8.366 1.00 98.25 93 HIS A N 1
ATOM 706 C CA . HIS A 1 93 ? 4.777 6.957 7.946 1.00 98.25 93 HIS A CA 1
ATOM 707 C C . HIS A 1 93 ? 5.505 6.083 8.982 1.00 98.25 93 HIS A C 1
ATOM 709 O O . HIS A 1 93 ? 6.082 5.057 8.623 1.00 98.25 93 HIS A O 1
ATOM 715 N N . GLN A 1 94 ? 5.441 6.435 10.270 1.00 98.00 94 GLN A N 1
ATOM 716 C CA . GLN A 1 94 ? 6.054 5.654 11.355 1.00 98.00 94 GLN A CA 1
ATOM 717 C C . GLN A 1 94 ? 5.478 4.238 11.485 1.00 98.00 94 GLN A C 1
ATOM 719 O O . GLN A 1 94 ? 6.213 3.313 11.825 1.00 98.00 94 GLN A O 1
ATOM 724 N N . LEU A 1 95 ? 4.189 4.045 11.196 1.00 98.31 95 LEU A N 1
ATOM 725 C CA . LEU A 1 95 ? 3.543 2.732 11.244 1.00 98.31 95 LEU A CA 1
ATOM 726 C C . LEU A 1 95 ? 3.918 1.847 10.045 1.00 98.31 95 LEU A C 1
ATOM 728 O O . LEU A 1 95 ? 4.130 0.645 10.212 1.00 98.31 95 LEU A O 1
ATOM 732 N N . ILE A 1 96 ? 4.001 2.422 8.842 1.00 98.38 96 ILE A N 1
ATOM 733 C CA . ILE A 1 96 ? 4.175 1.667 7.590 1.00 98.38 96 ILE A CA 1
ATOM 734 C C . ILE A 1 96 ? 5.650 1.452 7.244 1.00 98.38 96 ILE A C 1
ATOM 736 O O . ILE A 1 96 ? 6.044 0.340 6.877 1.00 98.38 96 ILE A O 1
ATOM 740 N N . ARG A 1 97 ? 6.492 2.485 7.365 1.00 98.12 97 ARG A N 1
ATOM 741 C CA . ARG A 1 97 ? 7.889 2.447 6.904 1.00 98.12 97 ARG A CA 1
ATOM 742 C C . ARG A 1 97 ? 8.705 1.280 7.483 1.00 98.12 97 ARG A C 1
ATOM 744 O O . ARG A 1 97 ? 9.442 0.663 6.709 1.00 98.12 97 ARG A O 1
ATOM 751 N N . PRO A 1 98 ? 8.574 0.908 8.775 1.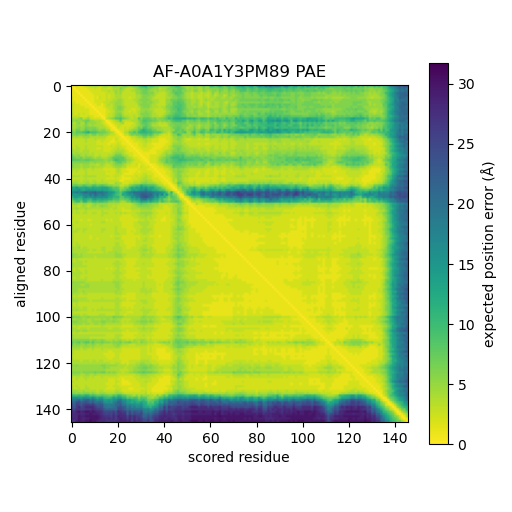00 98.19 98 PRO A N 1
ATOM 752 C CA . PRO A 1 98 ? 9.303 -0.228 9.342 1.00 98.19 98 PRO A CA 1
ATOM 753 C C . PRO A 1 98 ? 8.869 -1.594 8.797 1.00 98.19 98 PRO A C 1
ATOM 755 O O . PRO A 1 98 ? 9.600 -2.571 8.976 1.00 98.19 98 PRO A O 1
ATOM 758 N N . LEU A 1 99 ? 7.691 -1.681 8.175 1.00 98.50 99 LEU A N 1
ATOM 759 C CA . LEU A 1 99 ? 7.139 -2.904 7.586 1.00 98.50 99 LEU A CA 1
ATOM 760 C C . LEU A 1 99 ? 7.476 -3.014 6.095 1.00 98.50 99 LEU A C 1
ATOM 762 O O . LEU A 1 99 ? 7.687 -4.117 5.600 1.00 98.50 99 LEU A O 1
ATOM 766 N N . VAL A 1 100 ? 7.602 -1.884 5.398 1.00 98.00 100 VAL A N 1
ATOM 767 C CA . VAL A 1 100 ? 7.999 -1.824 3.983 1.00 98.00 100 VAL A CA 1
ATOM 768 C C . VAL A 1 100 ? 9.480 -1.457 3.888 1.00 98.00 100 VAL A C 1
ATOM 770 O O . VAL A 1 100 ? 9.869 -0.323 3.605 1.00 98.00 100 VAL A O 1
ATOM 773 N N . ARG A 1 101 ? 10.340 -2.436 4.190 1.00 95.25 101 ARG A N 1
ATOM 774 C CA . ARG A 1 101 ? 11.799 -2.259 4.287 1.00 95.25 101 ARG A CA 1
ATOM 775 C C . ARG A 1 101 ? 12.475 -2.344 2.924 1.00 95.25 101 ARG A C 1
ATOM 777 O O . ARG A 1 101 ? 13.142 -3.320 2.604 1.00 95.25 101 ARG A O 1
ATOM 784 N N . THR A 1 102 ? 12.303 -1.307 2.118 1.00 96.38 102 THR A N 1
ATOM 785 C CA . THR A 1 102 ? 13.043 -1.147 0.865 1.00 96.38 102 THR A CA 1
ATOM 786 C C . THR A 1 102 ? 13.549 0.285 0.714 1.00 96.38 102 THR A C 1
ATOM 788 O O . THR A 1 102 ? 12.957 1.214 1.267 1.00 96.38 102 THR A O 1
ATOM 791 N N . ALA A 1 103 ? 14.676 0.456 0.023 1.00 96.38 103 ALA A N 1
ATOM 792 C CA . ALA A 1 103 ? 15.233 1.768 -0.304 1.00 96.38 103 ALA A CA 1
ATOM 793 C C . ALA A 1 103 ? 14.486 2.438 -1.468 1.00 96.38 103 ALA A C 1
ATOM 795 O O . ALA A 1 103 ? 14.517 3.653 -1.589 1.00 96.38 103 ALA A O 1
ATOM 796 N N . VAL A 1 104 ? 13.781 1.648 -2.287 1.00 96.88 104 VAL A N 1
ATOM 797 C CA . VAL A 1 104 ? 13.032 2.151 -3.449 1.00 96.88 104 VAL A CA 1
ATOM 798 C C . VAL A 1 104 ? 11.661 2.733 -3.093 1.00 96.88 104 VAL A C 1
ATOM 800 O O . VAL A 1 104 ? 10.970 3.212 -3.982 1.00 96.88 104 VAL A O 1
ATOM 803 N N . LEU A 1 105 ? 11.239 2.655 -1.824 1.00 98.06 105 LEU A N 1
ATOM 804 C CA . LEU A 1 105 ? 10.038 3.329 -1.329 1.00 98.06 105 LEU A CA 1
ATOM 805 C C . LEU A 1 105 ? 10.393 4.797 -1.078 1.00 98.06 105 LEU A C 1
ATOM 807 O O . LEU A 1 105 ? 11.113 5.094 -0.125 1.00 98.06 105 LEU A O 1
ATOM 811 N N . GLU A 1 106 ? 9.890 5.685 -1.930 1.00 96.69 106 GLU A N 1
ATOM 812 C CA . GLU A 1 106 ? 10.179 7.119 -1.871 1.00 96.69 106 GLU A CA 1
ATOM 813 C C . GLU A 1 106 ? 9.247 7.842 -0.901 1.00 96.69 106 GLU A C 1
ATOM 815 O O . GLU A 1 106 ? 9.705 8.603 -0.050 1.00 96.69 106 GLU A O 1
ATOM 820 N N . THR A 1 107 ? 7.936 7.611 -1.019 1.00 97.12 107 THR A N 1
ATOM 821 C CA . THR A 1 107 ? 6.930 8.351 -0.249 1.00 97.12 107 THR A CA 1
ATOM 822 C C . THR A 1 107 ? 5.802 7.455 0.249 1.00 97.12 107 THR A C 1
ATOM 824 O O . THR A 1 107 ? 5.469 6.428 -0.348 1.00 97.12 107 THR A O 1
ATOM 827 N N . ILE A 1 108 ? 5.224 7.865 1.381 1.00 98.19 108 ILE A N 1
ATOM 828 C CA . ILE A 1 108 ? 3.992 7.323 1.957 1.00 98.19 108 ILE A CA 1
ATOM 829 C C . ILE A 1 108 ? 3.058 8.517 2.170 1.00 98.19 108 ILE A C 1
ATOM 831 O O . ILE A 1 108 ? 3.381 9.404 2.964 1.00 98.19 108 ILE A O 1
ATOM 835 N N . THR A 1 109 ? 1.927 8.545 1.474 1.00 97.38 109 THR A N 1
ATOM 836 C CA . THR A 1 109 ? 0.916 9.610 1.559 1.00 97.38 109 THR A CA 1
ATOM 837 C C . THR A 1 109 ? -0.431 9.052 2.008 1.00 97.38 109 THR A C 1
ATOM 839 O O . THR A 1 109 ? -0.695 7.855 1.877 1.00 97.38 109 THR A O 1
ATOM 842 N N . ILE A 1 110 ? -1.261 9.920 2.590 1.00 97.06 110 ILE A N 1
ATOM 843 C CA . ILE A 1 110 ? -2.674 9.641 2.864 1.00 97.06 110 ILE A CA 1
ATOM 844 C C . ILE A 1 110 ? -3.462 10.136 1.658 1.00 97.06 110 ILE A C 1
ATOM 846 O O . ILE A 1 110 ? -3.323 11.302 1.293 1.00 97.06 110 ILE A O 1
ATOM 850 N N . GLU A 1 111 ? -4.258 9.260 1.059 1.00 93.00 111 GLU A N 1
ATOM 851 C CA . GLU A 1 111 ? -5.111 9.553 -0.096 1.00 93.00 111 GLU A CA 1
ATOM 852 C C . GLU A 1 111 ? -6.385 8.714 0.012 1.00 93.00 111 GLU A C 1
ATOM 854 O O . GLU A 1 111 ? -6.302 7.568 0.457 1.00 93.00 111 GLU A O 1
ATOM 859 N N . ASP A 1 112 ? -7.536 9.293 -0.343 1.00 86.69 112 ASP A N 1
ATOM 860 C CA . ASP A 1 112 ? -8.838 8.613 -0.454 1.00 86.69 112 ASP A CA 1
ATOM 861 C C . ASP A 1 112 ? -9.174 7.702 0.746 1.00 86.69 112 ASP A C 1
ATOM 863 O O . ASP A 1 112 ? -9.453 6.506 0.618 1.00 86.69 112 ASP A O 1
ATOM 867 N N . ASP A 1 113 ? -9.072 8.265 1.958 1.00 90.75 113 ASP A N 1
ATOM 868 C CA . ASP A 1 113 ? -9.283 7.555 3.232 1.00 90.75 113 ASP A CA 1
ATOM 869 C C . ASP A 1 113 ? -8.403 6.305 3.437 1.00 90.75 113 ASP A C 1
ATOM 871 O O . ASP A 1 113 ? -8.706 5.403 4.229 1.00 9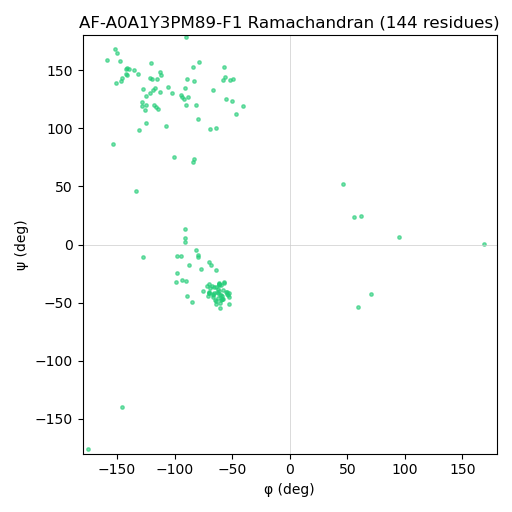0.75 113 ASP A O 1
ATOM 875 N N . GLY A 1 114 ? -7.264 6.264 2.758 1.00 94.88 114 GLY A N 1
ATOM 876 C CA . GLY A 1 114 ? -6.311 5.180 2.828 1.00 94.88 114 GLY A CA 1
ATOM 877 C C . GLY A 1 114 ? -4.871 5.662 2.696 1.00 94.88 114 GLY A C 1
ATOM 878 O O . GLY A 1 114 ? -4.470 6.649 3.318 1.00 94.88 114 GLY A O 1
ATOM 879 N N . VAL A 1 115 ? -4.052 4.906 1.966 1.00 97.12 115 VAL A N 1
ATOM 880 C CA . VAL A 1 115 ? -2.624 5.182 1.796 1.00 97.12 115 VAL A CA 1
ATOM 881 C C . VAL A 1 115 ? -2.141 4.897 0.385 1.00 97.12 115 VAL A C 1
ATOM 883 O O . VAL A 1 115 ? -2.533 3.915 -0.251 1.00 97.12 115 VAL A O 1
ATOM 886 N N . ALA A 1 116 ? -1.186 5.712 -0.043 1.00 97.00 116 ALA A N 1
ATOM 887 C CA . ALA A 1 116 ? -0.435 5.506 -1.260 1.00 97.00 116 ALA A CA 1
ATOM 888 C C . ALA A 1 116 ? 1.060 5.395 -0.971 1.00 97.00 116 ALA A C 1
ATOM 890 O O . ALA A 1 116 ? 1.649 6.210 -0.260 1.00 97.00 116 ALA A O 1
ATOM 891 N N . LEU A 1 117 ? 1.678 4.355 -1.523 1.00 97.88 117 LEU A N 1
ATOM 892 C CA . LEU A 1 117 ? 3.103 4.080 -1.394 1.00 97.88 117 LEU A CA 1
ATOM 893 C C . LEU A 1 117 ? 3.747 4.209 -2.772 1.00 97.88 117 LEU A C 1
ATOM 895 O O . LEU A 1 117 ? 3.424 3.428 -3.670 1.00 97.88 117 LEU A O 1
ATOM 899 N N . LEU A 1 118 ? 4.653 5.173 -2.936 1.00 97.12 118 LEU A N 1
ATOM 900 C CA . LEU A 1 118 ? 5.359 5.425 -4.192 1.00 97.12 118 LEU A CA 1
ATOM 901 C C . LEU A 1 118 ? 6.698 4.685 -4.226 1.00 97.12 118 LEU A C 1
ATOM 903 O O . LEU A 1 118 ? 7.541 4.860 -3.348 1.00 97.12 118 LEU A O 1
ATOM 907 N N . PHE A 1 119 ? 6.913 3.904 -5.278 1.00 97.38 119 PHE A N 1
ATOM 908 C CA . PHE A 1 119 ? 8.129 3.143 -5.516 1.00 97.38 119 PHE A CA 1
ATOM 909 C C . PHE A 1 119 ? 8.831 3.607 -6.792 1.00 97.38 119 PHE A C 1
ATOM 911 O O . PHE A 1 119 ? 8.196 3.725 -7.844 1.00 97.38 119 PHE A O 1
ATOM 918 N N . ALA A 1 120 ? 10.148 3.787 -6.717 1.00 96.25 120 ALA A N 1
ATOM 919 C CA . ALA A 1 120 ? 11.009 4.092 -7.856 1.00 96.25 120 ALA A CA 1
ATOM 920 C C . ALA A 1 120 ? 12.139 3.062 -7.951 1.00 96.25 120 ALA A C 1
ATOM 922 O O . ALA A 1 120 ? 13.085 3.063 -7.163 1.00 96.25 120 ALA A O 1
ATOM 923 N N . TYR A 1 121 ? 12.024 2.148 -8.913 1.00 94.62 121 TYR A N 1
ATOM 924 C CA . TYR A 1 121 ? 13.032 1.116 -9.135 1.00 94.62 121 TYR A CA 1
ATOM 925 C C . TYR A 1 121 ? 14.083 1.601 -10.135 1.00 94.62 121 TYR A C 1
ATOM 927 O O . TYR A 1 121 ? 13.708 2.080 -11.199 1.00 94.62 121 TYR A O 1
ATOM 935 N N . PRO A 1 122 ? 15.388 1.399 -9.876 1.00 92.94 122 PRO A N 1
ATOM 936 C CA . PRO A 1 122 ? 16.451 1.873 -10.769 1.00 92.94 122 PRO A CA 1
ATOM 937 C C . PRO A 1 122 ? 16.432 1.203 -12.152 1.00 92.94 122 PRO A C 1
ATOM 939 O O . PRO A 1 122 ? 16.963 1.749 -13.111 1.00 92.94 122 PRO A O 1
ATOM 942 N N . PHE A 1 123 ? 15.824 0.018 -12.261 1.00 90.81 123 PHE A N 1
ATOM 943 C CA . PHE A 1 123 ? 15.683 -0.725 -13.515 1.00 90.81 123 PHE A CA 1
ATOM 944 C C . PHE A 1 123 ? 14.390 -0.404 -14.281 1.00 90.81 123 PHE A C 1
ATOM 946 O O . PHE A 1 123 ? 14.143 -1.016 -15.316 1.00 90.81 123 PHE A O 1
ATOM 953 N N . SER A 1 124 ? 13.560 0.516 -13.783 1.00 90.62 124 SER A N 1
ATOM 954 C CA . SER A 1 124 ? 12.336 0.957 -14.447 1.00 90.62 124 SER A CA 1
ATOM 955 C C . SER A 1 124 ? 12.379 2.458 -14.697 1.00 90.62 124 SER A C 1
ATOM 957 O O . SER A 1 124 ? 12.863 3.232 -13.875 1.00 90.62 124 SER A O 1
ATOM 959 N N . LYS A 1 125 ? 11.829 2.883 -15.835 1.00 89.00 125 LYS A N 1
ATOM 960 C CA . LYS A 1 125 ? 11.652 4.308 -16.151 1.00 89.00 125 LYS A CA 1
ATOM 961 C C . LYS A 1 125 ? 10.427 4.913 -15.461 1.00 89.00 125 LYS A C 1
ATOM 963 O O . LYS A 1 125 ? 10.237 6.124 -15.523 1.00 89.00 125 LYS A O 1
ATOM 968 N N . PHE A 1 126 ? 9.590 4.086 -14.833 1.00 90.19 126 PHE A N 1
ATOM 969 C CA . PHE A 1 126 ? 8.312 4.496 -14.267 1.00 90.19 126 PHE A CA 1
ATOM 970 C C . PHE A 1 126 ? 8.332 4.425 -12.747 1.00 90.19 126 PHE A C 1
ATOM 972 O O . PHE A 1 126 ? 8.937 3.538 -12.140 1.00 90.19 126 PHE A O 1
ATOM 979 N N . LYS A 1 127 ? 7.604 5.355 -12.129 1.00 92.94 127 LYS A N 1
ATOM 980 C CA . LYS A 1 127 ? 7.255 5.261 -10.715 1.00 92.94 127 LYS A CA 1
ATOM 981 C C . LYS A 1 127 ? 5.946 4.504 -10.577 1.00 92.94 127 LYS A C 1
ATOM 983 O O . LYS A 1 127 ? 5.038 4.665 -11.386 1.00 92.94 127 LYS A O 1
ATOM 988 N N . TYR A 1 128 ? 5.851 3.696 -9.537 1.00 94.62 128 TYR A N 1
ATOM 989 C CA . TYR A 1 128 ? 4.696 2.850 -9.282 1.00 94.62 128 TYR A CA 1
ATOM 990 C C . TYR A 1 128 ? 4.083 3.217 -7.951 1.00 94.62 128 TYR A C 1
ATOM 992 O O . TYR A 1 128 ? 4.791 3.486 -6.986 1.00 94.62 128 TYR A O 1
ATOM 1000 N N . ARG A 1 129 ? 2.762 3.178 -7.880 1.00 95.00 129 ARG A N 1
ATOM 1001 C CA . ARG A 1 129 ? 2.014 3.394 -6.652 1.00 95.00 129 ARG A CA 1
ATOM 1002 C C . ARG A 1 129 ? 1.337 2.101 -6.261 1.00 95.00 129 ARG A C 1
ATOM 1004 O O . ARG A 1 129 ? 0.682 1.476 -7.092 1.00 95.00 129 ARG A O 1
ATOM 1011 N N . ASN A 1 130 ? 1.486 1.710 -5.004 1.00 96.75 130 ASN A N 1
ATOM 1012 C CA . ASN A 1 130 ? 0.539 0.808 -4.373 1.00 96.75 130 ASN A CA 1
ATOM 1013 C C . ASN A 1 130 ? -0.493 1.645 -3.620 1.00 96.75 130 ASN A C 1
ATOM 1015 O O . ASN A 1 130 ? -0.114 2.529 -2.855 1.00 96.75 130 ASN A O 1
ATOM 1019 N N . LEU A 1 131 ? -1.769 1.369 -3.868 1.00 95.25 131 LEU A N 1
ATOM 1020 C CA . LEU A 1 131 ? -2.896 2.124 -3.336 1.00 95.25 131 LEU A CA 1
ATOM 1021 C C . LEU A 1 131 ? -3.750 1.208 -2.477 1.00 95.25 131 LEU A C 1
ATOM 1023 O O . LEU A 1 131 ? -4.070 0.099 -2.898 1.00 95.25 131 LEU A O 1
ATOM 1027 N N . LEU A 1 132 ? -4.123 1.667 -1.292 1.00 95.56 132 LEU A N 1
ATOM 1028 C CA . LEU A 1 132 ? -5.206 1.120 -0.483 1.00 95.56 132 LEU A CA 1
ATOM 1029 C C . LEU A 1 132 ? -6.137 2.288 -0.193 1.00 95.56 132 LEU A C 1
ATOM 1031 O O . LEU A 1 132 ? -5.667 3.241 0.409 1.00 95.56 132 LEU A O 1
ATOM 1035 N N . PHE A 1 133 ? -7.398 2.226 -0.600 1.00 92.56 133 PHE A N 1
ATOM 1036 C CA . PHE A 1 133 ? -8.326 3.352 -0.469 1.00 92.56 133 PHE A CA 1
ATOM 1037 C C . PHE A 1 133 ? -9.770 2.884 -0.296 1.00 92.56 133 PHE A C 1
ATOM 1039 O O . PHE A 1 133 ? -10.082 1.704 -0.508 1.00 92.56 133 PHE A O 1
ATOM 1046 N N . ARG A 1 134 ? -10.630 3.808 0.135 1.00 90.06 134 ARG A N 1
ATOM 1047 C CA . ARG A 1 134 ? -12.084 3.641 0.099 1.00 90.06 134 ARG A CA 1
ATOM 1048 C C . ARG A 1 134 ? -12.590 4.127 -1.243 1.00 90.06 134 ARG A C 1
ATOM 1050 O O . ARG A 1 134 ? -12.279 5.242 -1.642 1.00 90.06 134 ARG A O 1
ATOM 1057 N N . ASP A 1 135 ? -13.347 3.281 -1.914 1.00 79.25 135 ASP A N 1
ATOM 1058 C CA . ASP A 1 135 ? -13.958 3.601 -3.192 1.00 79.25 135 ASP A CA 1
ATOM 1059 C C . ASP A 1 135 ? -15.454 3.781 -2.952 1.00 79.25 135 ASP A C 1
ATOM 1061 O O . ASP A 1 135 ? -16.177 2.804 -2.744 1.00 79.25 135 ASP A O 1
ATOM 1065 N N . VAL A 1 136 ? -15.881 5.042 -2.895 1.00 65.56 136 VAL A N 1
ATOM 1066 C CA . VAL A 1 136 ? -17.296 5.388 -2.787 1.00 65.56 136 VAL A CA 1
ATOM 1067 C C . VAL A 1 136 ? -17.856 5.312 -4.195 1.00 65.56 136 VAL A C 1
ATOM 1069 O O . VAL A 1 136 ? -17.401 6.035 -5.082 1.00 65.56 136 VAL A O 1
ATOM 1072 N N . ILE A 1 137 ? -18.850 4.451 -4.407 1.00 59.28 137 ILE A N 1
ATOM 1073 C CA . ILE A 1 137 ? -19.673 4.577 -5.603 1.00 59.28 137 ILE A CA 1
ATOM 1074 C C . ILE A 1 137 ? -20.454 5.863 -5.364 1.00 59.28 137 ILE A C 1
ATOM 1076 O O . ILE A 1 137 ? -21.396 5.865 -4.573 1.00 59.28 137 ILE A O 1
ATOM 1080 N N . GLU A 1 138 ? -20.022 6.981 -5.957 1.00 48.75 138 GLU A N 1
ATOM 1081 C CA . GLU A 1 138 ? -20.858 8.177 -5.952 1.00 48.75 138 GLU A CA 1
ATOM 1082 C C . GLU A 1 138 ? -22.244 7.735 -6.432 1.00 48.75 138 GLU A C 1
ATOM 1084 O O . GLU A 1 138 ? -22.340 7.103 -7.494 1.00 48.75 138 GLU A O 1
ATOM 1089 N N . PRO A 1 139 ? -23.316 7.969 -5.652 1.00 43.91 139 PRO A N 1
ATOM 1090 C CA . PRO A 1 139 ? -24.645 7.732 -6.173 1.00 43.91 139 PRO A CA 1
ATOM 1091 C C . PRO A 1 139 ? -24.726 8.552 -7.452 1.00 43.91 139 PRO A C 1
ATOM 1093 O O . PRO A 1 139 ? -24.426 9.748 -7.428 1.00 43.91 139 PRO A O 1
ATOM 1096 N N . HIS A 1 140 ? -25.062 7.900 -8.569 1.00 41.91 140 HIS A N 1
ATOM 1097 C CA . HIS A 1 140 ? -25.439 8.621 -9.771 1.00 41.91 140 HIS A CA 1
ATOM 1098 C C . HIS A 1 140 ? -26.430 9.695 -9.330 1.00 41.91 140 HIS A C 1
ATOM 1100 O O . HIS A 1 140 ? -27.506 9.383 -8.822 1.00 41.91 140 HIS A O 1
ATOM 1106 N N . LEU A 1 141 ? -26.016 10.958 -9.428 1.00 41.34 141 LEU A N 1
ATOM 1107 C CA . LEU A 1 141 ? -26.949 12.061 -9.357 1.00 41.34 141 LEU A CA 1
ATOM 1108 C C . LEU A 1 141 ? -27.832 11.861 -10.582 1.00 41.34 141 LEU A C 1
ATOM 1110 O O . LEU A 1 141 ? -27.390 12.091 -11.706 1.00 41.34 141 LEU A O 1
ATOM 1114 N N . ASP A 1 142 ? -29.0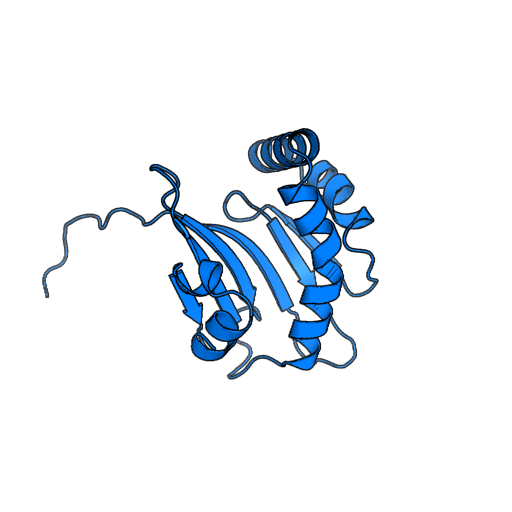16 11.299 -10.352 1.00 46.16 142 ASP A N 1
ATOM 1115 C CA . ASP A 1 142 ? -30.066 11.126 -11.344 1.00 46.16 142 ASP A CA 1
ATOM 1116 C C . ASP A 1 142 ? -30.148 12.390 -12.213 1.00 46.16 142 ASP A C 1
ATOM 1118 O O . ASP A 1 142 ? -30.407 13.475 -11.683 1.00 46.16 142 ASP A O 1
ATOM 1122 N N . GLY A 1 143 ? -29.923 12.286 -13.531 1.00 48.94 143 GLY A N 1
ATOM 1123 C CA . GLY A 1 143 ? -30.165 13.455 -14.377 1.00 48.94 143 GLY A CA 1
ATOM 1124 C C . GLY A 1 143 ? -29.708 13.517 -15.831 1.00 48.94 143 GLY A C 1
ATOM 1125 O O . GLY A 1 143 ? -29.999 14.543 -16.431 1.00 48.94 143 GLY A O 1
ATOM 1126 N N . GLU A 1 144 ? -29.068 12.520 -16.445 1.00 31.83 144 GLU A N 1
ATOM 1127 C CA . GLU A 1 144 ? -28.744 12.610 -17.886 1.00 31.83 144 GLU A CA 1
ATOM 1128 C C . GLU A 1 144 ? -29.227 11.350 -18.632 1.00 31.83 144 GLU A C 1
ATOM 1130 O O . GLU A 1 144 ? -28.823 10.244 -18.261 1.00 31.83 144 GLU A O 1
ATOM 1135 N N . PRO A 1 145 ? -30.140 11.482 -19.618 1.00 46.69 145 PRO A N 1
ATOM 1136 C CA . PRO A 1 145 ? -30.683 10.353 -20.368 1.00 46.69 145 PRO A CA 1
ATOM 1137 C C . PRO A 1 145 ? -29.718 9.861 -21.461 1.00 46.69 145 PRO A C 1
ATOM 1139 O O . PRO A 1 145 ? -28.859 10.609 -21.924 1.00 46.69 145 PRO A O 1
ATOM 1142 N N . GLU A 1 146 ? -29.903 8.592 -21.852 1.00 44.81 146 GLU A N 1
ATOM 1143 C CA . GLU A 1 146 ? -29.234 7.914 -22.981 1.00 44.81 146 GLU A CA 1
ATOM 1144 C C . GLU A 1 146 ? -29.387 8.633 -24.332 1.00 44.81 146 GLU A C 1
ATOM 1146 O O . GLU A 1 146 ? -30.486 9.170 -24.615 1.00 44.81 146 GLU A O 1
#

Secondary structure (DSSP, 8-state):
-HHHHHHH-HHHHTSEEEE-SSEEEEEEE--TTS-EEEEEEEPPTTS-SS--HHHHHHHHHHHHHHHHHHHH-HHHHHHHHHHHHTT-HHHHHHHHTTTS--TTEEEEE--TTSEEEEEE-TT-SSEEEEEEEEE------S----

Solvent-accessible surface area (backbone atoms only — not comparable to full-atom values): 8300 Å² total; per-residue (Å²): 109,65,72,60,41,37,75,78,35,55,74,63,50,73,39,48,74,52,70,72,52,29,33,39,37,43,33,41,83,41,72,78,91,41,40,22,41,34,40,32,44,31,43,67,86,95,76,72,71,67,63,61,67,71,58,52,57,50,50,54,62,42,44,43,55,39,54,52,47,47,76,76,29,69,67,59,38,51,54,47,52,54,24,45,77,66,68,34,53,70,57,41,39,66,67,45,49,81,37,37,78,54,87,40,57,76,48,68,46,75,45,62,91,28,36,35,38,35,34,51,49,94,93,47,98,57,54,36,33,40,40,36,30,52,45,61,75,71,74,78,76,84,81,79,84,135

Nearest PDB structures (foldseek):
  2phk-assembly1_A-2  TM=2.849E-01  e=6.515E-01  Oryctolagus cuniculus
  2xzs-assembly1_A  TM=3.004E-01  e=1.832E+00  Homo sapiens
  8cht-assembly2_B  TM=2.889E-01  e=2.069E+00  Homo sapiens
  8chv-assembly1_D  TM=2.451E-01  e=6.984E+00  Homo sapiens

Mean predicted aligned error: 6.12 Å

Radius of gyration: 16.15 Å; Cα contacts (8 Å, |Δi|>4): 223; chains: 1; bounding box: 47×33×40 Å

Foldseek 3Di:
DLVVCCVVPVPQSVFDWDDDQFKIKRWDADDPPLGIKIKMKGFPPDDDRHDDPVVVVVQCVLQVQVVVCCVPPPVLVVQLLVCLVVQVQVSNCVSRDVRRPDPQFDDWGRDASWIWTWGDDPPDPTIMIIDIHRDGPPPPPPDDDD

Organism: NCBI:txid230954

pLDDT: mean 87.84, std 14.11, range [31.83, 98.5]

Sequence (146 aa):
MEKLLRLVSPLAAKQGMGSNGIGYFVSFPFPSPIDNYANGITIPPGSVLFFETPVHRSIARSILPFYLKLAKNTSFARHLALAIQKGKTAAVHQLIRPLVRTAVLETITIEDDGVALLFAYPFSKFKYRNLLFRDVIEPHLDGEPE